Protein AF-A0A7S2R3P9-F1 (afdb_monomer)

Solvent-accessible surface area (backbone atoms only — not comparable to full-atom values): 7962 Å² total; per-residue (Å²): 140,74,97,67,87,83,80,79,86,84,91,63,102,59,85,80,77,46,70,67,55,48,54,53,51,57,48,49,56,54,49,52,51,51,49,56,54,46,72,72,33,79,43,49,82,70,72,47,79,65,71,49,78,44,89,44,28,39,59,54,42,52,35,40,25,54,55,31,49,76,70,69,51,56,84,89,59,24,53,86,71,60,54,64,43,77,53,92,92,35,42,36,36,20,89,41,35,86,37,53,68,63,60,56,50,52,49,27,61,78,71,67,54,86,79,82,80,87,78,67,55,90,87,52,77,72,123

Mean predicted aligned error: 10.5 Å

InterPro domains:
  IPR011063 tRNA(Ile)-lysidine/2-thiocytidine synthase, N-terminal [PF01171] (17-120)
  IPR012094 tRNA(Ile)-lysidine synthase [PTHR43033] (19-125)
  IPR014729 Rossmann-like alpha/beta/alpha sandwich fold [G3DSA:3.40.50.620] (7-126)

Radius of gyration: 19.37 Å; Cα contacts (8 Å, |Δi|>4): 104; chains: 1; bounding box: 50×45×49 Å

Nearest PDB structures (foldseek):
  1ni5-assembly1_A-2  TM=8.959E-01  e=1.359E-04  Escherichia coli
  3a2k-assembly2_B  TM=7.163E-01  e=3.186E-02  Geobacillus kaustophilus
  6scy-assembly1_B  TM=6.525E-01  e=1.500E-01  Methanococcus maripaludis S2
  6scy-assembly1_A  TM=6.718E-01  e=2.943E-01  Methanococcus maripaludis S2
  3gcg-assembly1_A  TM=2.490E-01  e=6.174E-01  Homo sapiens

Secondary structure (DSSP, 8-state):
----TT------------HHHHHHHHHHHHHHHHHHHHHTSTTGGGT----EE----HHHHHHHHHHHHHTT--GGGSS---SEEEETTEEEE-TTTTS-HHHHHHHHHHHT---PPP---TT-S--

Organism: NCBI:txid49252

Sequence (127 aa):
DNDNDKQLLIRGEGSKMTRDDYEMKTRQIRYDLYQQTLQQSPNESNGGGGGVMLGHHRGDIRENVLSNAHRGCGPLDLSGMTSVSMVNSVKIFRPLLTLEKSFIYDYAHIYGVPYFKDTTPQWSTRG

Foldseek 3Di:
DDPPPPPDDDPDPDDPQDPVNVVVVVVVVVVVVQVVVQVVDPCVVVVNRDAEEDQAACLQQVLQLVVCVVVVHDPVCRRVDDQWDQDPNGIYGHVRHHPDPVVVVVVCVVVVPDDDDDPDDPPDSHD

pLDDT: mean 79.02, std 17.89, range [36.03, 98.0]

Structure (mmCIF, N/CA/C/O backbone):
data_AF-A0A7S2R3P9-F1
#
_entry.id   AF-A0A7S2R3P9-F1
#
loop_
_atom_site.group_PDB
_atom_site.id
_atom_site.type_symbol
_atom_site.label_atom_id
_atom_site.label_alt_id
_atom_site.label_comp_id
_atom_site.label_asym_id
_atom_site.label_entity_id
_atom_site.label_seq_id
_atom_site.pdbx_PDB_ins_code
_atom_site.Cartn_x
_atom_site.Cartn_y
_atom_site.Cartn_z
_atom_site.occupancy
_atom_site.B_iso_or_equiv
_atom_site.auth_seq_id
_atom_site.auth_comp_id
_atom_site.auth_asym_id
_atom_site.auth_atom_id
_atom_site.pdbx_PDB_model_num
ATOM 1 N N . ASP A 1 1 ? 21.329 28.618 -26.017 1.00 37.22 1 ASP A N 1
ATOM 2 C CA . ASP A 1 1 ? 21.788 29.518 -24.941 1.00 37.22 1 ASP A CA 1
ATOM 3 C C . ASP A 1 1 ? 20.625 29.870 -24.033 1.00 37.22 1 ASP A C 1
ATOM 5 O O . ASP A 1 1 ? 19.643 30.392 -24.526 1.00 37.22 1 ASP A O 1
ATOM 9 N N . ASN A 1 2 ? 20.593 29.598 -22.738 1.00 36.03 2 ASN A N 1
ATOM 10 C CA . ASN A 1 2 ? 21.337 28.686 -21.880 1.00 36.03 2 ASN A CA 1
ATOM 11 C C . ASN A 1 2 ? 20.395 28.519 -20.673 1.00 36.03 2 ASN A C 1
ATOM 13 O O . ASN A 1 2 ? 20.259 29.438 -19.872 1.00 36.03 2 ASN A O 1
ATOM 17 N N . ASP A 1 3 ? 19.667 27.405 -20.612 1.00 41.28 3 ASP A N 1
ATOM 18 C CA . ASP A 1 3 ? 18.602 27.125 -19.631 1.00 41.28 3 ASP A CA 1
ATOM 19 C C . ASP A 1 3 ? 19.202 26.664 -18.283 1.00 41.28 3 ASP A C 1
ATOM 21 O O . ASP A 1 3 ? 18.855 25.627 -17.722 1.00 41.28 3 ASP A O 1
ATOM 25 N N . ASN A 1 4 ? 20.208 27.410 -17.811 1.00 40.38 4 ASN A N 1
ATOM 26 C CA . ASN A 1 4 ? 21.097 27.025 -16.711 1.00 40.38 4 ASN A CA 1
ATOM 27 C C . ASN A 1 4 ? 20.781 27.709 -15.371 1.00 40.38 4 ASN A C 1
ATOM 29 O O . ASN A 1 4 ? 21.496 27.497 -14.396 1.00 40.38 4 ASN A O 1
ATOM 33 N N . ASP A 1 5 ? 19.684 28.462 -15.273 1.00 44.06 5 ASP A N 1
ATOM 34 C CA . ASP A 1 5 ? 19.409 29.312 -14.102 1.00 44.06 5 ASP A CA 1
ATOM 35 C C . ASP A 1 5 ? 18.407 28.736 -13.084 1.00 44.06 5 ASP A C 1
ATOM 37 O O . ASP A 1 5 ? 17.858 29.451 -12.249 1.00 44.06 5 ASP A O 1
ATOM 41 N N . LYS A 1 6 ? 18.183 27.413 -13.087 1.00 43.97 6 LYS A N 1
ATOM 42 C CA . LYS A 1 6 ? 17.416 26.730 -12.019 1.00 43.97 6 LYS A CA 1
ATOM 43 C C . LYS A 1 6 ? 18.208 25.707 -11.207 1.00 43.97 6 LYS A C 1
ATOM 45 O O . LYS A 1 6 ? 17.630 24.984 -10.400 1.00 43.97 6 LYS A O 1
ATOM 50 N N . GLN A 1 7 ? 19.531 25.678 -11.354 1.00 40.56 7 GLN A N 1
ATOM 51 C CA . GLN A 1 7 ? 20.419 24.912 -10.476 1.00 40.56 7 GLN A CA 1
ATOM 52 C C . GLN A 1 7 ? 21.329 25.838 -9.674 1.00 40.56 7 GLN A C 1
ATOM 54 O O . GLN A 1 7 ? 22.546 25.803 -9.807 1.00 40.56 7 GLN A O 1
ATOM 59 N N . LEU A 1 8 ? 20.754 26.650 -8.792 1.00 41.34 8 LEU A N 1
ATOM 60 C CA . LEU A 1 8 ? 21.547 27.287 -7.751 1.00 41.34 8 LEU A CA 1
ATOM 61 C C . LEU A 1 8 ? 20.750 27.343 -6.450 1.00 41.34 8 LEU A C 1
ATOM 63 O O . LEU A 1 8 ? 19.578 27.699 -6.455 1.00 41.34 8 LEU A O 1
ATOM 67 N N . LEU A 1 9 ? 21.451 27.022 -5.358 1.00 39.91 9 LEU A N 1
ATOM 68 C CA . LEU A 1 9 ? 21.043 27.055 -3.946 1.00 39.91 9 LEU A CA 1
ATOM 69 C C . LEU A 1 9 ? 20.498 25.751 -3.349 1.00 39.91 9 LEU A C 1
ATOM 71 O O . LEU A 1 9 ? 19.393 25.731 -2.831 1.00 39.91 9 LEU A O 1
ATOM 75 N N . ILE A 1 10 ? 21.346 24.716 -3.277 1.00 44.41 10 ILE A N 1
ATOM 76 C CA . ILE A 1 10 ? 21.619 24.023 -2.000 1.00 44.41 10 ILE A CA 1
ATOM 77 C C . ILE A 1 10 ? 23.122 23.698 -1.963 1.00 44.41 10 ILE A C 1
ATOM 79 O O . ILE A 1 10 ? 23.566 22.659 -2.446 1.00 44.41 10 ILE A O 1
ATOM 83 N N . ARG A 1 11 ? 23.924 24.625 -1.425 1.00 43.91 11 ARG A N 1
ATOM 84 C CA . ARG A 1 11 ? 25.286 24.343 -0.951 1.00 43.91 11 ARG A CA 1
ATOM 85 C C . ARG A 1 11 ? 25.190 23.998 0.533 1.00 43.91 11 ARG A C 1
ATOM 87 O O . ARG A 1 11 ? 25.111 24.882 1.376 1.00 43.91 11 ARG A O 1
ATOM 94 N N . GLY A 1 12 ? 25.181 22.705 0.815 1.00 40.16 12 GLY A N 1
ATOM 95 C CA . GLY A 1 12 ? 25.446 22.112 2.117 1.00 40.16 12 GLY A CA 1
ATOM 96 C C . GLY A 1 12 ? 25.964 20.707 1.845 1.00 40.16 12 GLY A C 1
ATOM 97 O O . GLY A 1 12 ? 25.340 19.980 1.075 1.00 40.16 12 GLY A O 1
ATOM 98 N N . GLU A 1 13 ? 27.125 20.357 2.391 1.00 48.78 13 GLU A N 1
ATOM 99 C CA . GLU A 1 13 ? 27.768 19.044 2.252 1.00 48.78 13 GLU A CA 1
ATOM 100 C C . GLU A 1 13 ? 26.973 17.960 3.003 1.00 48.78 13 GLU A C 1
ATOM 102 O O . GLU A 1 13 ? 27.401 17.407 4.009 1.00 48.78 13 GLU A O 1
ATOM 107 N N . GLY A 1 14 ? 25.766 17.676 2.523 1.00 51.97 14 GLY A N 1
ATOM 108 C CA . GLY A 1 14 ? 24.995 16.494 2.862 1.00 51.97 14 GLY A CA 1
ATOM 109 C C . GLY A 1 14 ? 24.945 15.612 1.626 1.00 51.97 14 GLY A C 1
ATOM 110 O O . GLY A 1 14 ? 24.567 16.082 0.554 1.00 51.97 14 GLY A O 1
ATOM 111 N N . SER A 1 15 ? 25.341 14.345 1.759 1.00 56.38 15 SER A N 1
ATOM 112 C CA . SER A 1 15 ? 25.165 13.343 0.704 1.00 56.38 15 SER A CA 1
ATOM 113 C C . SER A 1 15 ? 23.750 13.456 0.121 1.00 56.38 15 SER A C 1
ATOM 115 O O . SER A 1 15 ? 22.761 13.336 0.850 1.00 56.38 15 SER A O 1
ATOM 117 N N . LYS A 1 16 ? 23.649 13.785 -1.173 1.00 75.75 16 LYS A N 1
ATOM 118 C CA . LYS A 1 16 ? 22.373 14.016 -1.858 1.00 75.75 16 LYS A CA 1
ATOM 119 C C . LYS A 1 16 ? 21.639 12.675 -1.896 1.00 75.75 16 LYS A C 1
ATOM 121 O O . LYS A 1 16 ? 22.002 11.800 -2.673 1.00 75.75 16 LYS A O 1
ATOM 126 N N . MET A 1 17 ? 20.660 12.494 -1.010 1.00 80.06 17 MET A N 1
ATOM 127 C CA . MET A 1 17 ? 19.918 11.237 -0.902 1.00 80.06 17 MET A CA 1
ATOM 128 C C . MET A 1 17 ? 19.241 10.919 -2.237 1.00 80.06 17 MET A C 1
ATOM 130 O O . MET A 1 17 ? 18.530 11.765 -2.786 1.00 80.06 17 MET A O 1
ATOM 134 N N . THR A 1 18 ? 19.477 9.720 -2.770 1.00 88.00 18 THR A N 1
ATOM 135 C CA . THR A 1 18 ? 18.870 9.305 -4.038 1.00 88.00 18 THR A CA 1
ATOM 136 C C . THR A 1 18 ? 17.386 8.984 -3.850 1.00 88.00 18 THR A C 1
ATOM 138 O O . THR A 1 18 ? 16.896 8.825 -2.728 1.00 88.00 18 THR A O 1
ATOM 141 N N . ARG A 1 19 ? 16.640 8.877 -4.956 1.00 81.62 19 ARG A N 1
ATOM 142 C CA . ARG A 1 19 ? 15.237 8.446 -4.910 1.00 81.62 19 ARG A CA 1
ATOM 143 C C . ARG A 1 19 ? 15.101 7.038 -4.327 1.00 81.62 19 ARG A C 1
ATOM 145 O O . ARG A 1 19 ? 14.232 6.827 -3.488 1.00 81.62 19 ARG A O 1
ATOM 152 N N . ASP A 1 20 ? 15.970 6.113 -4.731 1.00 81.69 20 ASP A N 1
ATOM 153 C CA . ASP A 1 20 ? 15.966 4.748 -4.202 1.00 81.69 20 ASP A CA 1
ATOM 154 C C . ASP A 1 20 ? 16.284 4.737 -2.695 1.00 81.69 20 ASP A C 1
ATOM 156 O O . ASP A 1 20 ? 15.605 4.046 -1.938 1.00 81.69 20 ASP A O 1
ATOM 160 N N . ASP A 1 21 ? 17.228 5.566 -2.225 1.00 87.38 21 ASP A N 1
ATOM 161 C CA . ASP A 1 21 ? 17.514 5.704 -0.787 1.00 87.38 21 ASP A CA 1
ATOM 162 C C . ASP A 1 21 ? 16.309 6.250 -0.010 1.00 87.38 21 ASP A C 1
ATOM 164 O O . ASP A 1 21 ? 16.019 5.799 1.101 1.00 87.38 21 ASP A O 1
ATOM 168 N N . TYR A 1 22 ? 15.596 7.227 -0.579 1.00 88.88 22 TYR A N 1
ATOM 169 C CA . TYR A 1 22 ? 14.381 7.776 0.019 1.00 88.88 22 TYR A CA 1
ATOM 170 C C . TYR A 1 22 ? 13.266 6.723 0.094 1.00 88.88 22 TYR A C 1
ATOM 172 O O . TYR A 1 22 ? 12.665 6.538 1.154 1.00 88.88 22 TYR A O 1
ATOM 180 N N . GLU A 1 23 ? 13.002 6.002 -0.999 1.00 84.94 23 GLU A N 1
ATOM 181 C CA . GLU A 1 23 ? 11.997 4.931 -1.050 1.00 84.94 23 GLU A CA 1
ATOM 182 C C . GLU A 1 23 ? 12.342 3.798 -0.069 1.00 84.94 23 GLU A C 1
ATOM 184 O O . GLU A 1 23 ? 11.471 3.331 0.668 1.00 84.94 23 GLU A O 1
ATOM 189 N N . MET A 1 24 ? 13.619 3.411 0.022 1.00 88.00 24 MET A N 1
ATOM 190 C CA . MET A 1 24 ? 14.103 2.413 0.978 1.00 88.00 24 MET A CA 1
ATOM 191 C C . MET A 1 24 ? 13.886 2.866 2.429 1.00 88.00 24 MET A C 1
ATOM 193 O O . MET A 1 24 ? 13.277 2.136 3.215 1.00 88.00 24 MET A O 1
ATOM 197 N N . LYS A 1 25 ? 14.336 4.074 2.795 1.00 93.00 25 LYS A N 1
ATOM 198 C CA . LYS A 1 25 ? 14.221 4.586 4.172 1.00 93.00 25 LYS A CA 1
ATOM 199 C C . LYS A 1 25 ? 12.771 4.792 4.594 1.00 93.00 25 LYS A C 1
ATOM 201 O O . LYS A 1 25 ? 12.388 4.391 5.688 1.00 93.00 25 LYS A O 1
ATOM 206 N N . THR A 1 26 ? 11.947 5.385 3.733 1.00 92.19 26 THR A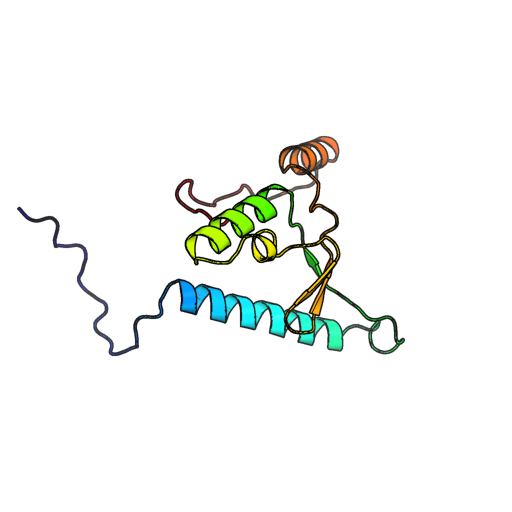 N 1
ATOM 207 C CA . THR A 1 26 ? 10.522 5.596 4.034 1.00 92.19 26 THR A CA 1
ATOM 208 C C . THR A 1 26 ? 9.759 4.281 4.129 1.00 92.19 26 THR A C 1
ATOM 210 O O . THR A 1 26 ? 8.873 4.150 4.976 1.00 92.19 26 THR A O 1
ATOM 213 N N . ARG A 1 27 ? 10.120 3.278 3.317 1.00 89.94 27 ARG A N 1
ATOM 214 C CA . ARG A 1 27 ? 9.608 1.917 3.474 1.00 89.94 27 ARG A CA 1
ATOM 215 C C . ARG A 1 27 ? 10.003 1.349 4.832 1.00 89.94 27 ARG A C 1
ATOM 217 O O . ARG A 1 27 ? 9.118 0.866 5.526 1.00 89.94 27 ARG A O 1
ATOM 224 N N . GLN A 1 28 ? 11.270 1.436 5.232 1.00 92.94 28 GLN A N 1
ATOM 225 C CA . GLN A 1 28 ? 11.712 0.920 6.529 1.00 92.94 28 GLN A CA 1
ATOM 226 C C . GLN A 1 28 ? 10.924 1.552 7.684 1.00 92.94 28 GLN A C 1
ATOM 228 O O . GLN A 1 28 ? 10.267 0.831 8.426 1.00 92.94 28 GLN A O 1
ATOM 233 N N . ILE A 1 29 ? 10.860 2.888 7.734 1.00 95.69 29 ILE A N 1
ATOM 234 C CA . ILE A 1 29 ? 10.103 3.638 8.753 1.00 95.69 29 ILE A CA 1
ATOM 235 C C . ILE A 1 29 ? 8.638 3.182 8.817 1.00 95.69 29 ILE A C 1
ATOM 237 O O . ILE A 1 29 ? 8.079 3.007 9.898 1.00 95.69 29 ILE A O 1
ATOM 241 N N . ARG A 1 30 ? 8.003 2.965 7.659 1.00 95.38 30 ARG A N 1
ATOM 242 C CA . ARG A 1 30 ? 6.608 2.511 7.583 1.00 95.38 30 ARG A CA 1
ATOM 243 C C . ARG A 1 30 ? 6.415 1.132 8.215 1.00 95.38 30 ARG A C 1
ATOM 245 O O . ARG A 1 30 ? 5.450 0.935 8.946 1.00 95.38 30 ARG A O 1
ATOM 252 N N . TYR A 1 31 ? 7.307 0.186 7.925 1.00 93.62 31 TYR A N 1
ATOM 253 C CA . TYR A 1 31 ? 7.208 -1.167 8.472 1.00 93.62 31 TYR A CA 1
ATOM 254 C C . TYR A 1 31 ? 7.600 -1.221 9.952 1.00 93.62 31 TYR A C 1
ATOM 256 O O . TYR A 1 31 ? 6.940 -1.930 10.707 1.00 93.62 31 TYR A O 1
ATOM 264 N N . ASP A 1 32 ? 8.567 -0.414 10.392 1.00 94.81 32 ASP A N 1
ATOM 265 C CA . ASP A 1 32 ? 8.906 -0.281 11.813 1.00 94.81 32 ASP A CA 1
ATOM 266 C C . ASP A 1 32 ? 7.698 0.225 12.617 1.00 94.81 32 ASP A C 1
ATOM 268 O O . ASP A 1 32 ? 7.366 -0.323 13.669 1.00 94.81 32 ASP A O 1
ATOM 272 N N . LEU A 1 33 ? 6.977 1.221 12.087 1.00 95.19 33 LEU A N 1
ATOM 273 C CA . LEU A 1 33 ? 5.746 1.731 12.694 1.00 95.19 33 LEU A CA 1
ATOM 274 C C . LEU A 1 33 ? 4.658 0.651 12.786 1.00 95.19 33 LEU A C 1
ATOM 276 O O . LEU A 1 33 ? 3.970 0.548 13.805 1.00 95.19 33 LEU A O 1
ATOM 280 N N . TYR A 1 34 ? 4.497 -0.167 11.743 1.00 94.00 34 TYR A N 1
ATOM 281 C CA . TYR A 1 34 ? 3.561 -1.292 11.765 1.00 94.00 34 TYR A CA 1
ATOM 282 C C . TYR A 1 34 ? 3.907 -2.296 12.862 1.00 94.00 34 TYR A C 1
ATOM 284 O O . TYR A 1 34 ? 3.018 -2.702 13.606 1.00 94.00 34 TYR A O 1
ATOM 292 N N . GLN A 1 35 ? 5.183 -2.665 12.998 1.00 91.50 35 GLN A N 1
ATOM 293 C CA . GLN A 1 35 ? 5.625 -3.581 14.050 1.00 91.50 35 GLN A CA 1
ATOM 294 C C . GLN A 1 35 ? 5.337 -3.021 15.442 1.00 91.50 35 GLN A C 1
ATOM 296 O O . GLN A 1 35 ? 4.746 -3.718 16.262 1.00 91.50 35 GLN A O 1
ATOM 301 N N . GLN A 1 36 ? 5.693 -1.759 15.689 1.00 91.62 36 GLN A N 1
ATOM 302 C CA . GLN A 1 36 ? 5.445 -1.102 16.976 1.00 91.62 36 GLN A CA 1
ATOM 303 C C . GLN A 1 36 ? 3.949 -1.057 17.311 1.00 91.62 36 GLN A C 1
ATOM 305 O O . GLN A 1 36 ? 3.553 -1.351 18.436 1.00 91.62 36 GLN A O 1
ATOM 310 N N . THR A 1 37 ? 3.106 -0.748 16.322 1.00 90.81 37 THR A N 1
ATOM 311 C CA . THR A 1 37 ? 1.648 -0.681 16.502 1.00 90.81 37 THR A CA 1
ATOM 312 C C . THR A 1 37 ? 1.053 -2.060 16.795 1.00 90.81 37 THR A C 1
ATOM 314 O O . THR A 1 37 ? 0.177 -2.187 17.648 1.00 90.81 37 THR A O 1
ATOM 317 N N . LEU A 1 38 ? 1.531 -3.106 16.112 1.00 89.19 38 LEU A N 1
ATOM 318 C CA . LEU A 1 38 ? 1.095 -4.480 16.364 1.00 89.19 38 LEU A CA 1
ATOM 319 C C . LEU A 1 38 ? 1.485 -4.938 17.771 1.00 89.19 38 LEU A C 1
ATOM 321 O O . LEU A 1 38 ? 0.632 -5.462 18.474 1.00 89.19 38 LEU A O 1
ATOM 325 N N . GLN A 1 39 ? 2.712 -4.656 18.218 1.00 86.31 39 GLN A N 1
ATOM 326 C CA . GLN A 1 39 ? 3.187 -4.996 19.569 1.00 86.31 39 GLN A CA 1
ATOM 327 C C . GLN A 1 39 ? 2.364 -4.342 20.686 1.00 86.31 39 GLN A C 1
ATOM 329 O O . GLN A 1 39 ? 2.259 -4.887 21.781 1.00 86.31 39 GLN A O 1
ATOM 334 N N . GLN A 1 40 ? 1.774 -3.177 20.418 1.00 85.62 40 GLN A N 1
ATOM 335 C CA . GLN A 1 40 ? 0.894 -2.472 21.352 1.00 85.62 40 GLN A CA 1
ATOM 336 C C . GLN A 1 40 ? -0.567 -2.947 21.270 1.00 85.62 40 GLN A C 1
ATOM 338 O O . GLN A 1 40 ? -1.412 -2.483 22.037 1.00 85.62 40 GLN A O 1
ATOM 343 N N . SER A 1 41 ? -0.894 -3.852 20.343 1.00 78.88 41 SER A N 1
ATOM 344 C CA . SER A 1 41 ? -2.255 -4.336 20.142 1.00 78.88 41 SER A CA 1
ATOM 345 C C . SER A 1 41 ? -2.655 -5.362 21.213 1.00 78.88 41 SER A C 1
ATOM 347 O O . SER A 1 41 ? -1.907 -6.308 21.462 1.00 78.88 41 SER A O 1
ATOM 349 N N . PRO A 1 42 ? -3.883 -5.285 21.763 1.00 70.94 42 PRO A N 1
ATOM 350 C CA . PRO A 1 42 ? -4.423 -6.293 22.686 1.00 70.94 42 PRO A CA 1
ATOM 351 C C . PRO A 1 42 ? -4.514 -7.713 22.100 1.00 70.94 42 PRO A C 1
ATOM 353 O O . PRO A 1 42 ? -4.744 -8.675 22.829 1.00 70.94 42 PRO A O 1
ATOM 356 N N . ASN A 1 43 ? -4.406 -7.852 20.777 1.00 65.44 43 ASN A N 1
ATOM 357 C CA . ASN A 1 43 ? -4.491 -9.140 20.093 1.00 65.44 43 ASN A CA 1
ATOM 358 C C . ASN A 1 43 ? -3.178 -9.938 20.168 1.00 65.44 43 ASN A C 1
ATOM 360 O O . ASN A 1 43 ? -3.231 -11.167 20.216 1.00 65.44 43 ASN A O 1
ATOM 364 N N . GLU A 1 44 ? -2.021 -9.265 20.259 1.00 62.50 44 GLU A N 1
ATOM 365 C CA . GLU A 1 44 ? -0.720 -9.929 20.442 1.00 62.50 44 GLU A CA 1
ATOM 366 C C . GLU A 1 44 ? -0.655 -10.658 21.792 1.00 62.50 44 GLU A C 1
ATOM 368 O O . GLU A 1 44 ? -0.214 -11.805 21.865 1.00 62.50 44 GLU A O 1
ATOM 373 N N . SER A 1 45 ? -1.186 -10.053 22.860 1.00 57.97 45 SER A N 1
ATOM 374 C CA . SER A 1 45 ? -1.210 -10.651 24.203 1.00 57.97 45 SER A CA 1
ATOM 375 C C . SER A 1 45 ? -2.118 -11.882 24.327 1.00 57.97 45 SER A C 1
ATOM 377 O O . SER A 1 45 ? -1.943 -12.666 25.256 1.00 57.97 45 SER A O 1
ATOM 379 N N . ASN A 1 46 ? -3.036 -12.099 23.380 1.00 59.53 46 ASN A N 1
ATOM 380 C CA . ASN A 1 46 ? -3.923 -13.267 23.336 1.00 59.53 46 ASN A CA 1
ATOM 381 C C . ASN A 1 46 ? -3.453 -14.359 22.352 1.00 59.53 46 ASN A C 1
ATOM 383 O O . ASN A 1 46 ? -4.214 -15.277 22.046 1.00 59.53 46 ASN A O 1
ATOM 387 N N . GLY A 1 47 ? -2.231 -14.265 21.808 1.00 57.31 47 GLY A N 1
ATOM 388 C CA . GLY A 1 47 ? -1.705 -15.223 20.823 1.00 57.31 47 GLY A CA 1
ATOM 389 C C . GLY A 1 47 ? -2.385 -15.153 19.446 1.00 57.31 47 GLY A C 1
ATOM 390 O O . GLY A 1 47 ? -2.101 -15.966 18.563 1.00 57.31 47 GLY A O 1
ATOM 391 N N . GLY A 1 48 ? -3.273 -14.178 19.238 1.00 55.75 48 GLY A N 1
ATOM 392 C CA . GLY A 1 48 ? -3.920 -13.906 17.962 1.00 55.75 48 GLY A CA 1
ATOM 393 C C . GLY A 1 48 ? -2.994 -13.073 17.088 1.00 55.75 48 GLY A C 1
ATOM 394 O O . GLY A 1 48 ? -3.127 -11.856 17.052 1.00 55.75 48 GLY A O 1
ATOM 395 N N . GLY A 1 49 ? -2.041 -13.722 16.411 1.00 68.88 49 GLY A N 1
ATOM 396 C CA . GLY A 1 49 ? -1.022 -13.042 15.605 1.00 68.88 49 GLY A CA 1
ATOM 397 C C . GLY A 1 49 ? -1.623 -12.013 14.640 1.00 68.88 49 GLY A C 1
ATOM 398 O O . GLY A 1 49 ? -2.299 -12.383 13.671 1.00 68.88 49 GLY A O 1
ATOM 399 N N . GLY A 1 50 ? -1.369 -10.733 14.920 1.00 82.81 50 GLY A N 1
ATOM 400 C CA . GLY A 1 50 ? -1.925 -9.604 14.183 1.00 82.81 50 GLY A CA 1
ATOM 401 C C . GLY A 1 50 ? -1.275 -9.409 12.812 1.00 82.81 50 GLY A C 1
ATOM 402 O O . GLY A 1 50 ? -0.318 -10.084 12.426 1.00 82.81 50 GLY A O 1
ATOM 403 N N . GLY A 1 51 ? -1.805 -8.469 12.035 1.00 90.44 51 GLY A N 1
ATOM 404 C CA . GLY A 1 51 ? -1.197 -8.061 10.774 1.00 90.44 51 GLY A CA 1
ATOM 405 C C . GLY A 1 51 ? -1.807 -6.781 10.228 1.00 90.44 51 GLY A C 1
ATOM 406 O 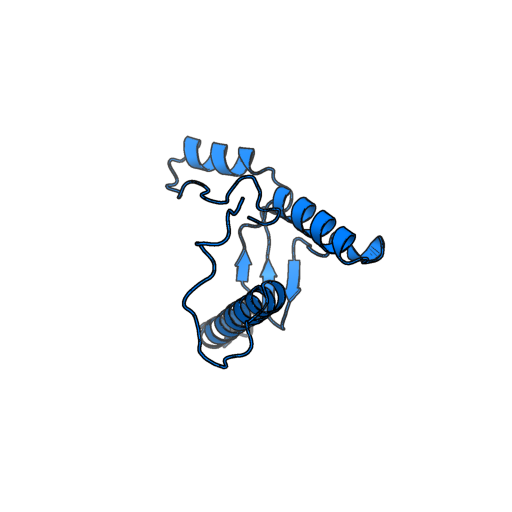O . GLY A 1 51 ? -2.781 -6.260 10.766 1.00 90.44 51 GLY A O 1
ATOM 407 N N . VAL A 1 52 ? -1.219 -6.273 9.150 1.00 93.81 52 VAL A N 1
ATOM 408 C CA . VAL A 1 52 ? -1.618 -5.009 8.526 1.00 93.81 52 VAL A CA 1
ATOM 409 C C . VAL A 1 52 ? -2.340 -5.284 7.217 1.00 93.81 52 VAL A C 1
ATOM 411 O O . VAL A 1 52 ? -1.833 -5.994 6.349 1.00 93.81 52 VAL A O 1
ATOM 414 N N . MET A 1 53 ? -3.528 -4.702 7.064 1.00 94.88 53 MET A N 1
ATOM 415 C CA . MET A 1 53 ? -4.278 -4.720 5.811 1.00 94.88 53 MET A CA 1
ATOM 416 C C . MET A 1 53 ? -3.907 -3.505 4.965 1.00 94.88 53 MET A C 1
ATOM 418 O O . MET A 1 53 ? -3.950 -2.376 5.444 1.00 94.88 53 MET A O 1
ATOM 422 N N . LEU A 1 54 ? -3.556 -3.740 3.702 1.00 94.62 54 LEU A N 1
ATOM 423 C CA . LEU A 1 54 ? -3.236 -2.699 2.730 1.00 94.62 54 LEU A CA 1
ATOM 424 C C . LEU A 1 54 ? -4.214 -2.756 1.556 1.00 94.62 54 LEU A C 1
ATOM 426 O O . LEU A 1 54 ? -4.571 -3.836 1.082 1.00 94.62 54 LEU A O 1
ATOM 430 N N . GLY A 1 55 ? -4.598 -1.582 1.059 1.00 93.12 55 GLY A N 1
ATOM 431 C CA . GLY A 1 55 ? -5.532 -1.409 -0.056 1.00 93.12 55 GLY A CA 1
ATOM 432 C C . GLY A 1 55 ? -4.924 -1.620 -1.444 1.00 93.12 55 GLY A C 1
ATOM 433 O O . GLY A 1 55 ? -5.380 -0.982 -2.385 1.00 93.12 55 GLY A O 1
ATOM 434 N N . HIS A 1 56 ? -3.900 -2.468 -1.579 1.00 93.81 56 HIS A N 1
ATOM 435 C CA . HIS A 1 56 ? -3.319 -2.768 -2.890 1.00 93.81 56 HIS A CA 1
ATOM 436 C C . HIS A 1 56 ? -4.343 -3.481 -3.776 1.00 93.81 56 HIS A C 1
ATOM 438 O O . HIS A 1 56 ? -5.014 -4.417 -3.331 1.00 93.81 56 HIS A O 1
ATOM 444 N N . HIS A 1 57 ? -4.407 -3.063 -5.031 1.00 94.38 57 HIS A N 1
ATOM 445 C CA . HIS A 1 57 ? -5.270 -3.567 -6.083 1.00 94.38 57 HIS A CA 1
ATOM 446 C C . HIS A 1 57 ? -4.445 -4.129 -7.257 1.00 94.38 57 HIS A C 1
ATOM 448 O O . HIS A 1 57 ? -3.215 -4.180 -7.235 1.00 94.38 57 HIS A O 1
ATOM 454 N N . ARG A 1 58 ? -5.115 -4.580 -8.322 1.00 92.00 58 ARG A N 1
ATOM 455 C CA . ARG A 1 58 ? -4.466 -5.244 -9.469 1.00 92.00 58 ARG A CA 1
ATOM 456 C C . ARG A 1 58 ? -3.476 -4.350 -10.225 1.00 92.00 58 ARG A C 1
ATOM 458 O O . ARG A 1 58 ? -2.584 -4.859 -10.901 1.00 92.00 58 ARG A O 1
ATOM 465 N N . GLY A 1 59 ? -3.629 -3.031 -10.117 1.00 90.38 59 GLY A N 1
ATOM 466 C CA . GLY A 1 59 ? -2.724 -2.044 -10.709 1.00 90.38 59 GLY A CA 1
ATOM 467 C C . GLY A 1 59 ? -1.355 -2.058 -10.034 1.00 90.38 59 GLY A C 1
ATOM 468 O O . GLY A 1 59 ? -0.349 -2.121 -10.734 1.00 90.38 59 GLY A O 1
ATOM 469 N N . ASP A 1 60 ? -1.319 -2.159 -8.703 1.00 90.19 60 ASP A N 1
ATOM 470 C CA . ASP A 1 60 ? -0.077 -2.218 -7.925 1.00 90.19 60 ASP A CA 1
ATOM 471 C C . ASP A 1 60 ? 0.805 -3.414 -8.307 1.00 90.19 60 ASP A C 1
ATOM 473 O O . ASP A 1 60 ? 2.03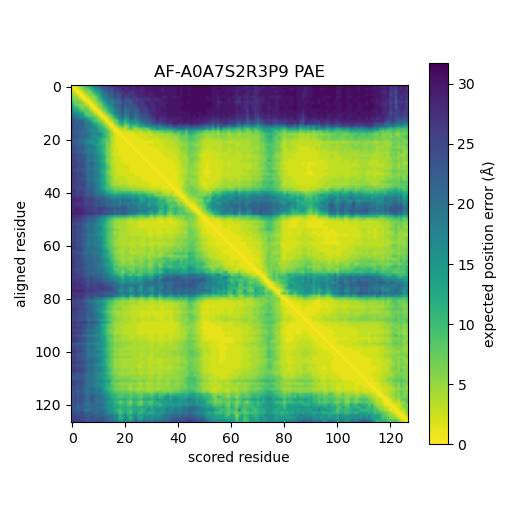0 -3.304 -8.341 1.00 90.19 60 ASP A O 1
ATOM 477 N N . ILE A 1 61 ? 0.206 -4.567 -8.641 1.00 88.94 61 ILE A N 1
ATOM 478 C CA . ILE A 1 61 ? 0.972 -5.729 -9.124 1.00 88.94 61 ILE A CA 1
ATOM 479 C C . ILE A 1 61 ? 1.692 -5.378 -10.427 1.00 88.94 61 ILE A C 1
ATOM 481 O O . ILE A 1 61 ? 2.862 -5.715 -10.591 1.00 88.94 61 ILE A O 1
ATOM 485 N N . ARG A 1 62 ? 1.007 -4.701 -11.357 1.00 87.94 62 ARG A N 1
ATOM 486 C CA . ARG A 1 62 ? 1.585 -4.317 -12.654 1.00 87.94 62 ARG A CA 1
ATOM 487 C C . ARG A 1 62 ? 2.736 -3.336 -12.465 1.00 87.94 62 ARG A C 1
ATOM 489 O O . ARG A 1 62 ? 3.783 -3.515 -13.080 1.00 87.94 62 ARG A O 1
ATOM 496 N N . GLU A 1 63 ? 2.562 -2.349 -11.591 1.00 84.88 63 GLU A N 1
ATOM 497 C CA . GLU A 1 63 ? 3.616 -1.393 -11.241 1.00 84.88 63 GLU A CA 1
ATOM 498 C C . GLU A 1 63 ? 4.816 -2.094 -10.601 1.00 84.88 63 GLU A C 1
ATOM 500 O O . GLU A 1 63 ? 5.964 -1.826 -10.964 1.00 84.88 63 GLU A O 1
ATOM 505 N N . ASN A 1 64 ? 4.570 -3.055 -9.705 1.00 83.94 64 ASN A N 1
ATOM 506 C CA . ASN A 1 64 ? 5.630 -3.836 -9.080 1.00 83.94 64 ASN A CA 1
ATOM 507 C C . ASN A 1 64 ? 6.398 -4.687 -10.104 1.00 83.94 64 ASN A C 1
ATOM 509 O O . ASN A 1 64 ? 7.626 -4.643 -10.125 1.00 83.94 64 ASN A O 1
ATOM 513 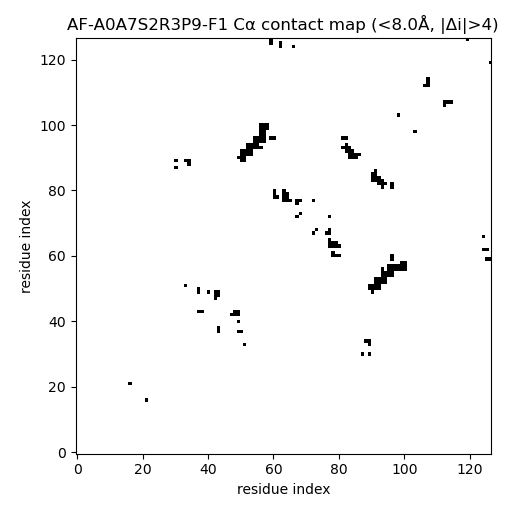N N . VAL A 1 65 ? 5.689 -5.376 -11.006 1.00 84.31 65 VAL A N 1
ATOM 514 C CA . VAL A 1 65 ? 6.278 -6.149 -12.115 1.00 84.31 65 VAL A CA 1
ATOM 515 C C . VAL A 1 65 ? 7.140 -5.265 -13.004 1.00 84.31 65 VAL A C 1
ATOM 517 O O . VAL A 1 65 ? 8.297 -5.594 -13.258 1.00 84.31 65 VAL A O 1
ATOM 520 N N . LEU A 1 66 ? 6.607 -4.124 -13.446 1.00 82.06 66 LEU A N 1
ATOM 521 C CA . LEU A 1 66 ? 7.333 -3.192 -14.303 1.00 82.06 66 LEU A CA 1
ATOM 522 C C . LEU A 1 66 ? 8.582 -2.660 -13.597 1.00 82.06 66 LEU A C 1
ATOM 524 O O . LEU A 1 66 ? 9.655 -2.556 -14.187 1.00 82.06 66 LEU A O 1
ATOM 528 N N . SER A 1 67 ? 8.463 -2.333 -12.316 1.00 77.69 67 SER A N 1
ATOM 529 C CA . SER A 1 67 ? 9.570 -1.796 -11.539 1.00 77.69 67 SER A CA 1
ATOM 530 C C . SER A 1 67 ? 10.652 -2.839 -11.237 1.00 77.69 67 SER A C 1
ATOM 532 O O . SER A 1 67 ? 11.831 -2.491 -11.221 1.00 77.69 67 SER A O 1
ATOM 534 N N . ASN A 1 68 ? 10.281 -4.106 -11.043 1.00 77.94 68 ASN A N 1
ATOM 535 C CA . ASN A 1 68 ? 11.225 -5.214 -10.876 1.00 77.94 68 ASN A CA 1
ATOM 536 C C . ASN A 1 68 ? 11.914 -5.567 -12.202 1.00 77.94 68 ASN A C 1
ATOM 538 O O . ASN A 1 68 ? 13.123 -5.794 -12.220 1.00 77.94 68 ASN A O 1
ATOM 542 N N . ALA A 1 69 ? 11.183 -5.527 -13.320 1.00 78.25 69 ALA A N 1
ATOM 543 C CA . ALA A 1 69 ? 11.750 -5.724 -14.653 1.00 78.25 69 ALA A CA 1
ATOM 544 C C . ALA A 1 69 ? 12.829 -4.676 -14.972 1.00 78.25 69 ALA A C 1
ATOM 546 O O . ALA A 1 69 ? 13.926 -5.031 -15.397 1.00 78.25 69 ALA A O 1
ATOM 547 N N . HIS A 1 70 ? 12.567 -3.393 -14.690 1.00 75.69 70 HIS A N 1
ATOM 548 C CA . HIS A 1 70 ? 13.557 -2.324 -14.880 1.00 75.69 70 HIS A CA 1
ATOM 549 C C . HIS A 1 70 ? 14.809 -2.477 -13.999 1.00 75.69 70 HIS A C 1
ATOM 551 O O . HIS A 1 70 ? 15.863 -1.959 -14.356 1.00 75.69 70 HIS A O 1
ATOM 557 N N . ARG A 1 71 ? 14.716 -3.193 -12.870 1.00 73.44 71 ARG A N 1
ATOM 558 C CA . ARG A 1 71 ? 15.858 -3.506 -11.991 1.00 73.44 71 ARG A CA 1
ATOM 559 C C . ARG A 1 71 ? 16.597 -4.793 -12.382 1.00 73.44 71 ARG A C 1
ATOM 561 O O . ARG A 1 71 ? 17.532 -5.182 -11.690 1.00 73.44 71 ARG A O 1
ATOM 568 N N . GLY A 1 72 ? 16.208 -5.444 -13.481 1.00 67.62 72 GLY A N 1
ATOM 569 C CA . GLY A 1 72 ? 16.856 -6.660 -13.976 1.00 67.62 72 GLY A CA 1
ATOM 570 C C . GLY A 1 72 ? 16.511 -7.928 -13.188 1.00 67.62 72 GLY A C 1
ATOM 571 O O . GLY A 1 72 ? 17.249 -8.908 -13.269 1.00 67.62 72 GLY A O 1
ATOM 572 N N . CYS A 1 73 ? 15.416 -7.933 -12.419 1.00 64.62 73 CYS A N 1
ATOM 573 C CA . CYS A 1 73 ? 14.972 -9.127 -11.698 1.00 64.62 73 CYS A CA 1
ATOM 574 C C . CYS A 1 73 ? 14.487 -10.214 -12.674 1.00 64.62 73 CYS A C 1
ATOM 576 O O . CYS A 1 73 ? 13.791 -9.928 -13.650 1.00 64.62 73 CYS A O 1
ATOM 578 N N . GLY A 1 74 ? 14.838 -11.475 -12.397 1.00 59.47 74 GLY A N 1
ATOM 579 C CA . GLY A 1 74 ? 14.414 -12.622 -13.200 1.00 59.47 74 GLY A CA 1
ATOM 580 C C . GLY A 1 74 ? 12.891 -12.845 -13.174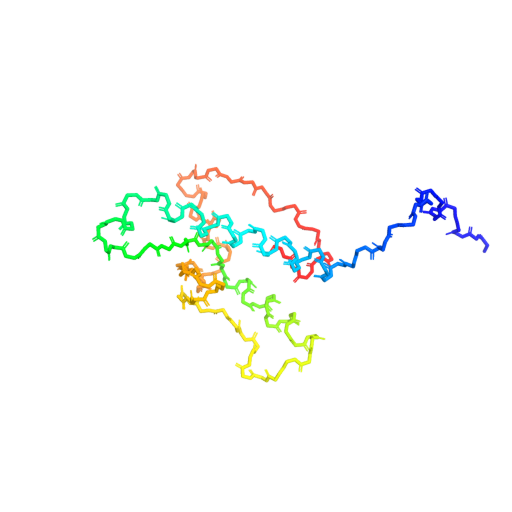 1.00 59.47 74 GLY A C 1
ATOM 581 O O . GLY A 1 74 ? 12.205 -12.385 -12.260 1.00 59.47 74 GLY A O 1
ATOM 582 N N . PRO A 1 75 ? 12.333 -13.585 -14.151 1.00 57.25 75 PRO A N 1
ATOM 583 C CA . PRO A 1 75 ? 10.887 -13.695 -14.359 1.00 57.25 75 PRO A CA 1
ATOM 584 C C . PRO A 1 75 ? 10.087 -14.293 -13.189 1.00 57.25 75 PRO A C 1
ATOM 586 O O . PRO A 1 75 ? 8.896 -14.018 -13.064 1.00 57.25 75 PRO A O 1
ATOM 589 N N . LEU A 1 76 ? 10.731 -15.074 -12.318 1.00 54.12 76 LEU A N 1
ATOM 590 C CA . LEU A 1 76 ? 10.107 -15.688 -11.140 1.00 54.12 76 LEU A CA 1
ATOM 591 C C . LEU A 1 76 ? 9.881 -14.693 -9.980 1.00 54.12 76 LEU A C 1
ATOM 593 O O . LEU A 1 76 ? 8.991 -14.921 -9.166 1.00 54.12 76 LEU A O 1
ATOM 597 N N . ASP A 1 77 ? 10.599 -13.562 -9.956 1.00 54.69 77 ASP A N 1
ATOM 598 C CA . ASP A 1 77 ? 10.525 -12.533 -8.901 1.00 54.69 77 ASP A CA 1
ATOM 599 C C . ASP A 1 77 ? 9.738 -11.278 -9.324 1.00 54.69 77 ASP A C 1
ATOM 601 O O . ASP A 1 77 ? 9.660 -10.281 -8.600 1.00 54.69 77 ASP A O 1
ATOM 605 N N . LEU A 1 78 ? 9.132 -11.299 -10.514 1.00 58.16 78 LEU A N 1
ATOM 606 C CA . LEU A 1 78 ? 8.474 -10.124 -11.084 1.00 58.16 78 LEU A CA 1
ATOM 60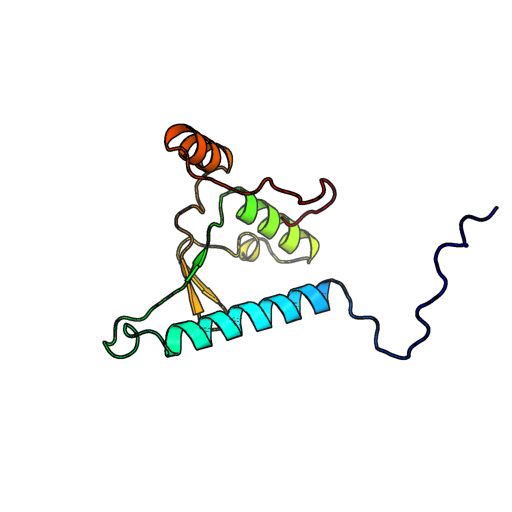7 C C . LEU A 1 78 ? 7.234 -9.701 -10.293 1.00 58.16 78 LEU A C 1
ATOM 609 O O . LEU A 1 78 ? 7.070 -8.515 -10.024 1.00 58.16 78 LEU A O 1
ATOM 613 N N . SER A 1 79 ? 6.354 -10.633 -9.907 1.00 61.03 79 SER A N 1
ATOM 614 C CA . SER A 1 79 ? 5.091 -10.231 -9.272 1.00 61.03 79 SER A CA 1
ATOM 615 C C . SER A 1 79 ? 5.284 -9.790 -7.821 1.00 61.03 79 SER A C 1
ATOM 617 O O . SER A 1 79 ? 4.687 -8.787 -7.434 1.00 61.03 79 SER A O 1
ATOM 619 N N . GLY A 1 80 ? 6.141 -10.474 -7.044 1.00 70.12 80 GLY A N 1
ATOM 620 C CA . GLY A 1 80 ? 6.577 -10.145 -5.671 1.00 70.12 80 GLY A CA 1
ATOM 621 C C . GLY A 1 80 ? 5.480 -9.898 -4.615 1.00 70.12 80 GLY A C 1
ATOM 622 O O . GLY A 1 80 ? 5.779 -9.766 -3.429 1.00 70.12 80 GLY A O 1
ATOM 623 N N . MET A 1 81 ? 4.210 -9.816 -5.017 1.00 84.06 81 MET A N 1
ATOM 624 C CA . MET A 1 81 ? 3.091 -9.329 -4.227 1.00 84.06 81 MET A CA 1
ATOM 625 C C . MET A 1 81 ? 1.948 -10.339 -4.283 1.00 84.06 81 MET A C 1
ATOM 627 O O . MET A 1 81 ? 1.319 -10.550 -5.316 1.00 84.06 81 MET A O 1
ATOM 631 N N . THR A 1 82 ? 1.670 -10.951 -3.137 1.00 90.44 82 THR A N 1
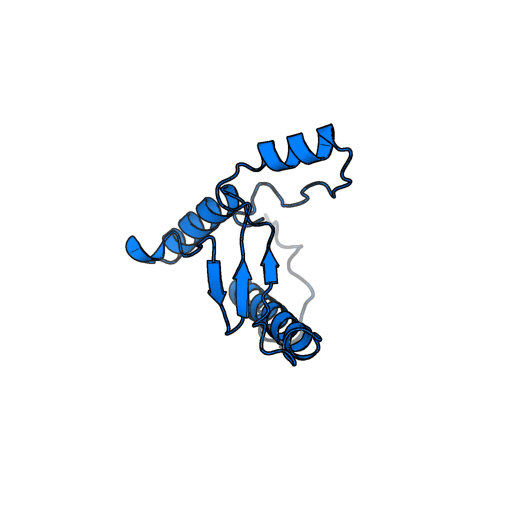ATOM 632 C CA . THR A 1 82 ? 0.599 -11.933 -2.939 1.00 90.44 82 THR A CA 1
ATOM 633 C C . THR A 1 82 ? -0.474 -11.386 -1.996 1.00 90.44 82 THR A C 1
ATOM 635 O O . THR A 1 82 ? -0.263 -10.390 -1.290 1.00 90.44 82 THR A O 1
ATOM 638 N N . SER A 1 83 ? -1.640 -12.039 -1.964 1.00 92.50 83 SER A N 1
ATOM 639 C CA . SER A 1 83 ? -2.764 -11.662 -1.091 1.00 92.50 83 SER A CA 1
ATOM 640 C C . SER A 1 83 ? -2.387 -11.676 0.392 1.00 92.50 83 SER A C 1
ATOM 642 O O . SER A 1 83 ? -2.855 -10.833 1.154 1.00 92.50 83 SER A O 1
ATOM 644 N N . VAL A 1 84 ? -1.496 -12.587 0.791 1.00 92.81 84 VAL A N 1
ATOM 645 C CA . VAL A 1 84 ? -0.880 -12.637 2.119 1.00 92.81 84 VAL A CA 1
ATOM 646 C C . VAL A 1 84 ? 0.623 -12.798 1.953 1.00 92.81 84 VAL A C 1
ATOM 648 O O . VAL A 1 84 ? 1.069 -13.679 1.216 1.00 92.81 84 VAL A O 1
ATOM 651 N N . SER A 1 85 ? 1.412 -11.961 2.624 1.00 92.00 85 SER A N 1
ATOM 652 C CA . SER A 1 85 ? 2.869 -12.114 2.660 1.00 92.00 85 SER A CA 1
ATOM 653 C C . SER A 1 85 ? 3.473 -11.632 3.974 1.00 92.00 85 SER A C 1
ATOM 655 O O . SER A 1 85 ? 2.890 -10.803 4.669 1.00 92.00 85 SER A O 1
ATOM 657 N N . MET A 1 86 ? 4.659 -12.142 4.301 1.00 90.56 86 MET A N 1
ATOM 658 C CA . MET A 1 86 ? 5.501 -11.601 5.368 1.00 90.56 86 MET A CA 1
ATOM 659 C C . MET A 1 86 ? 6.493 -10.609 4.764 1.00 90.56 86 MET A C 1
ATOM 661 O O . MET A 1 86 ? 7.216 -10.950 3.831 1.00 90.56 86 MET A O 1
ATOM 665 N N . VAL A 1 87 ? 6.525 -9.383 5.282 1.00 89.25 87 VAL A N 1
ATOM 666 C CA . VAL A 1 87 ? 7.435 -8.325 4.827 1.00 89.25 87 VAL A CA 1
ATOM 667 C C . VAL A 1 87 ? 8.003 -7.620 6.049 1.00 89.25 87 VAL A C 1
ATOM 669 O O . VAL A 1 87 ? 7.232 -7.125 6.863 1.00 89.25 87 VAL A O 1
ATOM 672 N N . ASN A 1 88 ? 9.331 -7.581 6.190 1.00 88.12 88 ASN A N 1
ATOM 673 C CA . ASN A 1 88 ? 10.016 -7.012 7.361 1.00 88.12 88 ASN A CA 1
ATOM 674 C C . ASN A 1 88 ? 9.413 -7.515 8.689 1.00 88.12 88 ASN A C 1
ATOM 676 O O . ASN A 1 88 ? 9.113 -6.736 9.586 1.00 88.12 88 ASN A O 1
ATOM 680 N N . SER A 1 89 ? 9.156 -8.825 8.777 1.00 87.94 89 SER A N 1
ATOM 681 C CA . SER A 1 89 ? 8.511 -9.472 9.932 1.00 87.94 89 SER A CA 1
ATOM 682 C C . SER A 1 89 ? 7.097 -8.967 10.271 1.00 87.94 89 SER A C 1
ATOM 684 O O . SER A 1 89 ? 6.577 -9.272 11.339 1.00 87.94 89 SER A O 1
ATOM 686 N N . VAL A 1 90 ? 6.437 -8.259 9.350 1.00 90.62 90 VAL A N 1
ATOM 687 C CA . VAL A 1 90 ? 5.022 -7.876 9.434 1.00 90.62 90 VAL A CA 1
ATOM 688 C C . VAL A 1 90 ? 4.203 -8.768 8.509 1.00 90.62 90 VAL A C 1
ATOM 690 O O . VAL A 1 90 ? 4.512 -8.900 7.321 1.00 90.62 90 VAL A O 1
ATOM 693 N N . LYS A 1 91 ? 3.124 -9.354 9.034 1.00 92.81 91 LYS A N 1
ATOM 694 C CA . LYS A 1 91 ? 2.131 -10.059 8.219 1.00 92.81 91 LYS A CA 1
ATOM 695 C C . LYS A 1 91 ? 1.255 -9.039 7.498 1.00 92.81 91 LYS A C 1
ATOM 697 O O . LYS A 1 91 ? 0.554 -8.261 8.142 1.00 92.81 91 LYS A O 1
ATOM 702 N N . ILE A 1 92 ? 1.298 -9.042 6.170 1.00 93.81 92 ILE A N 1
ATOM 703 C CA . ILE A 1 92 ? 0.545 -8.125 5.316 1.00 93.81 92 ILE A CA 1
ATOM 704 C C . ILE A 1 92 ? -0.580 -8.865 4.604 1.00 93.81 92 ILE A C 1
ATOM 706 O O . ILE A 1 92 ? -0.347 -9.889 3.961 1.00 93.81 92 ILE A O 1
ATOM 710 N N . PHE A 1 93 ? -1.775 -8.285 4.656 1.00 94.88 93 PHE A N 1
ATOM 711 C CA . PHE A 1 93 ? -2.971 -8.738 3.957 1.00 94.88 93 PHE A CA 1
ATOM 712 C C . PHE A 1 93 ? -3.363 -7.732 2.871 1.00 94.88 93 PHE A C 1
ATOM 714 O O . PHE A 1 93 ? -3.374 -6.524 3.102 1.00 94.88 93 PHE A O 1
ATOM 721 N N . ARG A 1 94 ? -3.702 -8.223 1.679 1.00 95.12 94 ARG A N 1
ATOM 722 C CA . ARG A 1 94 ? -4.103 -7.422 0.512 1.00 95.12 94 ARG A CA 1
ATOM 723 C C . ARG A 1 94 ? -5.400 -7.992 -0.072 1.00 95.12 94 ARG A C 1
ATOM 725 O O . ARG A 1 94 ? -5.360 -8.670 -1.098 1.00 95.12 94 ARG A O 1
ATOM 732 N N . PRO A 1 95 ? -6.552 -7.784 0.587 1.00 95.12 95 PRO A N 1
ATOM 733 C CA . PRO A 1 95 ? -7.815 -8.390 0.160 1.00 95.12 95 PRO A CA 1
ATOM 734 C C . PRO A 1 95 ? -8.293 -7.890 -1.212 1.00 95.12 95 PRO A C 1
ATOM 736 O O . PRO A 1 95 ? -8.995 -8.613 -1.910 1.00 95.12 95 PRO A O 1
ATOM 739 N N . LEU A 1 96 ? -7.886 -6.684 -1.621 1.00 95.88 96 LEU A N 1
ATOM 740 C CA . LEU A 1 96 ? -8.312 -6.059 -2.879 1.00 95.88 96 LEU A CA 1
ATOM 741 C C . LEU A 1 96 ? -7.389 -6.380 -4.064 1.00 95.88 96 LEU A C 1
ATOM 743 O O . LEU A 1 96 ? -7.633 -5.909 -5.171 1.00 95.88 96 LEU A O 1
ATOM 747 N N . LEU A 1 97 ? -6.348 -7.195 -3.861 1.00 93.62 97 LEU A N 1
ATOM 748 C CA . LEU A 1 97 ? -5.238 -7.352 -4.806 1.00 93.62 97 LEU A CA 1
ATOM 749 C C . LEU A 1 97 ? -5.667 -7.847 -6.196 1.00 93.62 97 LEU A C 1
ATOM 751 O O . LEU A 1 97 ? -5.033 -7.533 -7.198 1.00 93.62 97 LEU A O 1
ATOM 755 N N . THR A 1 98 ? -6.745 -8.624 -6.271 1.00 93.25 98 THR A N 1
ATOM 756 C CA . THR A 1 98 ? -7.273 -9.170 -7.529 1.00 93.25 98 THR A CA 1
ATOM 757 C C . THR A 1 98 ? -8.213 -8.211 -8.262 1.00 93.25 98 THR A C 1
ATOM 759 O O . THR A 1 98 ? -8.532 -8.454 -9.428 1.00 93.25 98 THR A O 1
ATOM 762 N N . LEU A 1 99 ? -8.649 -7.127 -7.613 1.00 95.44 99 LEU A N 1
ATOM 763 C CA . LEU A 1 99 ? -9.638 -6.191 -8.139 1.00 95.44 99 LEU A CA 1
ATOM 764 C C . LEU A 1 99 ? -8.986 -5.091 -8.976 1.00 95.44 99 LEU A C 1
ATOM 766 O O . LEU A 1 99 ? -7.901 -4.604 -8.667 1.00 95.44 99 LEU A O 1
ATOM 770 N N . GLU A 1 100 ? -9.675 -4.654 -10.026 1.00 94.56 100 GLU A N 1
ATOM 771 C CA . GLU A 1 100 ? -9.330 -3.397 -10.693 1.00 94.56 100 GLU A CA 1
ATOM 772 C C . GLU A 1 100 ? -9.749 -2.193 -9.851 1.00 94.56 100 GLU A C 1
ATOM 774 O O . GLU A 1 100 ? -10.737 -2.241 -9.115 1.00 94.56 100 GLU A O 1
ATOM 779 N N . LYS A 1 101 ? -9.028 -1.080 -10.021 1.00 91.62 101 LYS A N 1
ATOM 780 C CA . LYS A 1 101 ? -9.303 0.181 -9.315 1.00 91.62 101 LYS A CA 1
ATOM 781 C C . LYS A 1 101 ? -10.729 0.687 -9.563 1.00 91.62 101 LYS A C 1
ATOM 783 O O . LYS A 1 101 ? -11.329 1.278 -8.672 1.00 91.62 101 LYS A O 1
ATOM 788 N N . SER A 1 102 ? -11.283 0.414 -10.748 1.00 94.88 102 SER A N 1
ATOM 789 C CA . SER A 1 102 ? -12.659 0.770 -11.109 1.00 94.88 102 SER A CA 1
ATOM 790 C C . SER A 1 102 ? -13.681 0.179 -10.141 1.00 94.88 102 SER A C 1
ATOM 792 O O . SER A 1 102 ? -14.510 0.921 -9.641 1.00 94.88 102 SER A O 1
ATOM 794 N N . PHE A 1 103 ? -13.561 -1.101 -9.768 1.00 95.94 103 PHE A N 1
ATOM 795 C CA . PHE A 1 103 ? -14.501 -1.735 -8.834 1.00 95.94 103 PHE A CA 1
ATOM 796 C C . PHE A 1 103 ? -14.470 -1.095 -7.441 1.00 95.94 103 PHE A C 1
ATOM 798 O O . PHE A 1 103 ? -15.496 -1.022 -6.769 1.00 95.94 103 PHE A O 1
ATOM 805 N N . ILE A 1 104 ? -13.297 -0.624 -7.006 1.00 94.44 104 ILE A N 1
ATOM 806 C CA . ILE A 1 104 ? -13.140 0.079 -5.727 1.00 94.44 104 ILE A CA 1
ATOM 807 C C . ILE A 1 104 ? -13.845 1.441 -5.792 1.00 94.44 104 ILE A C 1
ATOM 809 O O . ILE A 1 104 ? -14.550 1.808 -4.852 1.00 94.44 104 ILE A O 1
ATOM 813 N N . TYR A 1 105 ? -13.699 2.170 -6.904 1.00 94.69 105 TYR A N 1
ATOM 814 C CA . TYR A 1 105 ? -14.401 3.438 -7.113 1.00 94.69 105 TYR A CA 1
ATOM 815 C C . TYR A 1 105 ? -15.912 3.260 -7.239 1.00 94.69 105 TYR A C 1
ATOM 817 O O . TYR A 1 105 ? -16.644 3.984 -6.571 1.00 94.69 105 TYR A O 1
ATOM 825 N N . ASP A 1 106 ? -16.372 2.274 -8.011 1.00 96.75 106 ASP A N 1
ATOM 826 C CA . ASP A 1 106 ? -17.795 1.974 -8.171 1.00 96.75 106 ASP A CA 1
ATOM 827 C C . ASP A 1 106 ? -18.432 1.678 -6.809 1.00 96.75 106 ASP A C 1
ATOM 829 O O . ASP A 1 106 ? -19.468 2.244 -6.465 1.00 96.75 106 ASP A O 1
ATOM 833 N N . TYR A 1 107 ? -17.772 0.859 -5.981 1.00 96.75 107 TYR A N 1
ATOM 834 C CA . TYR A 1 107 ? -18.213 0.600 -4.612 1.00 96.75 107 TYR A CA 1
ATOM 835 C C . TYR A 1 107 ? -18.287 1.893 -3.787 1.00 96.75 107 TYR A C 1
ATOM 837 O O . TYR A 1 107 ? -19.292 2.157 -3.127 1.00 96.75 107 TYR A O 1
ATOM 845 N N . ALA A 1 108 ? -17.244 2.724 -3.836 1.00 95.88 108 ALA A N 1
ATOM 846 C CA . ALA A 1 108 ? -17.222 3.980 -3.099 1.00 95.88 108 ALA A CA 1
ATOM 847 C C . ALA A 1 108 ? -18.340 4.940 -3.541 1.00 95.88 108 ALA A C 1
ATOM 849 O O . ALA A 1 108 ? -18.945 5.592 -2.695 1.00 95.88 108 ALA A O 1
ATOM 850 N N . HIS A 1 109 ? -18.665 4.996 -4.836 1.00 96.31 109 HIS A N 1
ATOM 851 C CA . HIS A 1 109 ? -19.768 5.806 -5.360 1.00 96.31 109 HIS A CA 1
ATOM 852 C C . HIS A 1 109 ? -2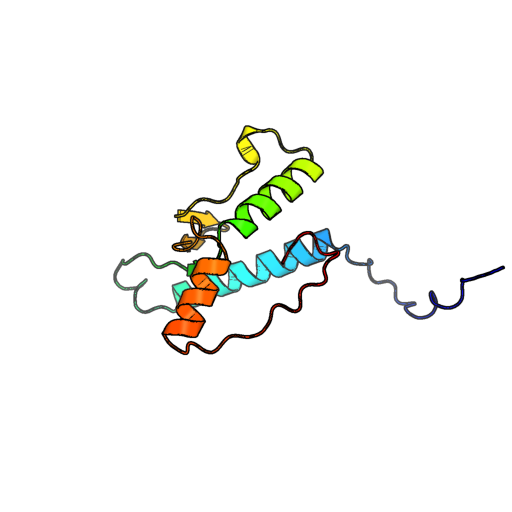1.135 5.266 -4.953 1.00 96.31 109 HIS A C 1
ATOM 854 O O . HIS A 1 109 ? -21.969 6.043 -4.496 1.00 96.31 109 HIS A O 1
ATOM 860 N N . ILE A 1 110 ? -21.353 3.953 -5.076 1.00 98.00 110 ILE A N 1
ATOM 861 C CA . ILE A 1 110 ? -22.630 3.302 -4.745 1.00 98.00 110 ILE A CA 1
ATOM 862 C C . ILE A 1 110 ? -22.977 3.500 -3.267 1.00 98.00 110 ILE A C 1
ATOM 864 O O . ILE A 1 110 ? -24.123 3.798 -2.937 1.00 98.00 110 ILE A O 1
ATOM 868 N N . TYR A 1 111 ? -21.992 3.349 -2.379 1.00 97.75 111 TYR A N 1
ATOM 869 C CA . TYR A 1 111 ? -22.202 3.403 -0.930 1.00 97.75 111 TYR A CA 1
ATOM 870 C C . TYR A 1 111 ? -21.814 4.745 -0.295 1.00 97.75 11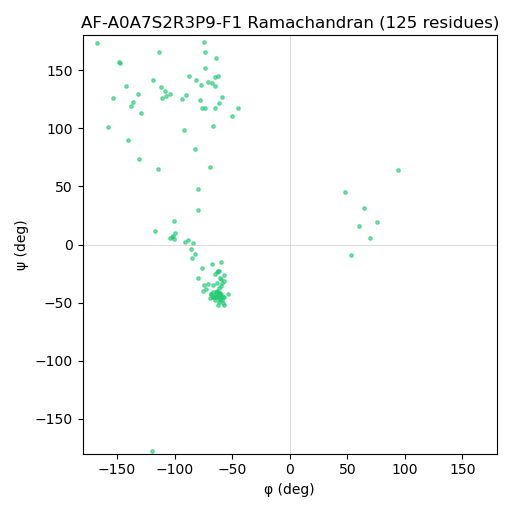1 TYR A C 1
ATOM 872 O O . TYR A 1 111 ? -21.870 4.882 0.925 1.00 97.75 111 TYR A O 1
ATOM 880 N N . GLY A 1 112 ? -21.421 5.740 -1.098 1.00 96.31 112 GLY A N 1
ATOM 881 C CA . GLY A 1 112 ? -21.065 7.076 -0.615 1.00 96.31 112 GLY A CA 1
ATOM 882 C C . GLY A 1 112 ? -19.830 7.114 0.291 1.00 96.31 112 GLY A C 1
ATOM 883 O O . GLY A 1 112 ? -19.764 7.944 1.196 1.00 96.31 112 GLY A O 1
ATOM 884 N N . VAL A 1 113 ? -18.853 6.224 0.080 1.00 96.19 113 VAL A N 1
ATOM 885 C CA . VAL A 1 113 ? -17.597 6.210 0.846 1.00 96.19 113 VAL A CA 1
ATOM 886 C C . VAL A 1 113 ? -16.718 7.379 0.381 1.00 96.19 113 VAL A C 1
ATOM 888 O O . VAL A 1 113 ? -16.317 7.402 -0.784 1.00 96.19 113 VAL A O 1
ATOM 891 N N . PRO A 1 114 ? -16.385 8.355 1.246 1.00 94.69 114 PRO A N 1
ATOM 892 C CA . PRO A 1 114 ? -15.536 9.476 0.859 1.00 94.69 114 PRO A CA 1
ATOM 893 C C . PRO A 1 114 ? -14.085 9.024 0.652 1.00 94.69 114 PRO A C 1
ATOM 895 O O . PRO A 1 114 ? -13.550 8.230 1.426 1.00 94.69 114 PRO A O 1
ATOM 898 N N . TYR A 1 115 ? -13.426 9.562 -0.374 1.00 92.31 115 TYR A N 1
ATOM 899 C CA . TYR A 1 115 ? -12.028 9.267 -0.684 1.00 92.31 115 TYR A CA 1
ATOM 900 C C . TYR A 1 115 ? -11.319 10.484 -1.296 1.00 92.31 115 TYR A C 1
ATOM 902 O O . TYR A 1 115 ? -11.947 11.360 -1.895 1.00 92.31 115 TYR A O 1
ATOM 910 N N . PHE A 1 116 ? -9.992 10.535 -1.166 1.00 90.25 116 PHE A N 1
ATOM 911 C CA . PHE A 1 116 ? -9.171 11.556 -1.819 1.00 90.25 116 PHE A CA 1
ATOM 912 C C . PHE A 1 116 ? -8.900 11.189 -3.279 1.00 90.25 116 PHE A C 1
ATOM 914 O O . PHE A 1 116 ? -8.678 10.023 -3.609 1.00 90.25 116 PHE A O 1
ATOM 921 N N . LYS A 1 117 ? -8.900 12.191 -4.164 1.00 84.69 117 LYS A N 1
ATOM 922 C CA . LYS A 1 117 ? -8.499 11.986 -5.559 1.00 84.69 117 LYS A CA 1
ATOM 923 C C . LYS A 1 117 ? -7.025 11.609 -5.624 1.00 84.69 117 LYS A C 1
ATOM 925 O O . LYS A 1 117 ? -6.215 12.132 -4.864 1.00 84.69 117 LYS A O 1
ATOM 930 N N . ASP A 1 118 ? -6.709 10.731 -6.564 1.00 79.62 118 ASP A N 1
ATOM 931 C CA . ASP A 1 118 ? -5.334 10.371 -6.869 1.00 79.62 118 ASP A CA 1
ATOM 932 C C . ASP A 1 118 ? -4.602 11.595 -7.433 1.00 79.62 118 ASP A C 1
ATOM 934 O O . ASP A 1 118 ? -5.009 12.157 -8.453 1.00 79.62 118 ASP A O 1
ATOM 938 N N . THR A 1 119 ? -3.571 12.049 -6.725 1.00 78.31 119 THR A N 1
ATOM 939 C CA . THR A 1 119 ? -2.719 13.175 -7.127 1.00 78.31 119 THR A CA 1
ATOM 940 C C . THR A 1 119 ? -1.392 12.708 -7.717 1.00 78.31 119 THR A C 1
ATOM 942 O O . THR A 1 119 ? -0.527 13.542 -8.000 1.00 78.31 119 THR A O 1
ATOM 945 N N . THR A 1 120 ? -1.224 11.398 -7.928 1.00 75.88 120 THR A N 1
ATOM 946 C CA . THR A 1 120 ? -0.026 10.826 -8.539 1.00 75.88 120 THR A CA 1
ATOM 947 C C . THR A 1 120 ? 0.139 11.378 -9.958 1.00 75.88 120 THR A C 1
ATOM 949 O O . THR A 1 120 ? -0.761 11.230 -10.791 1.00 75.88 120 THR A O 1
ATOM 952 N N . PRO A 1 121 ? 1.269 12.035 -10.275 1.00 72.19 121 PRO A N 1
ATOM 953 C CA . PRO A 1 121 ? 1.506 12.560 -11.613 1.00 72.19 121 PRO A CA 1
ATOM 954 C C . PRO A 1 121 ? 1.546 11.442 -12.659 1.00 72.19 121 PRO A C 1
ATOM 956 O O . PRO A 1 121 ? 2.104 10.380 -12.404 1.00 72.19 121 PRO A O 1
ATOM 959 N N . GLN A 1 122 ? 1.059 11.712 -13.874 1.00 66.88 122 GLN A N 1
ATOM 960 C CA . GLN A 1 122 ? 1.027 10.735 -14.979 1.00 66.88 122 GLN A CA 1
ATOM 961 C C . GLN A 1 122 ? 2.392 10.141 -15.357 1.00 66.88 122 GLN A C 1
ATOM 963 O O . GLN A 1 122 ? 2.451 9.045 -15.903 1.00 66.88 122 GLN A O 1
ATOM 968 N N . TRP A 1 123 ? 3.486 10.859 -15.096 1.00 68.75 123 TRP A N 1
ATOM 969 C CA . TRP A 1 123 ? 4.846 10.380 -15.354 1.00 68.75 123 TRP A CA 1
ATOM 970 C C . TRP A 1 123 ? 5.391 9.478 -14.236 1.00 68.75 123 TRP A C 1
ATOM 972 O O . TRP A 1 123 ? 6.473 8.911 -14.388 1.00 68.75 123 TRP A O 1
ATOM 982 N N . SER A 1 124 ? 4.685 9.350 -13.107 1.00 69.56 124 SER A N 1
ATOM 983 C CA . SER A 1 124 ? 5.084 8.444 -12.035 1.00 69.56 124 SER A CA 1
ATOM 984 C C . SER A 1 124 ? 4.709 7.016 -12.409 1.00 69.56 124 SER A C 1
ATOM 986 O O . SER A 1 124 ? 3.553 6.704 -12.669 1.00 69.56 124 SER A O 1
ATOM 988 N N . THR A 1 125 ? 5.699 6.130 -12.401 1.00 57.78 125 THR A N 1
ATOM 989 C CA . THR A 1 125 ? 5.515 4.685 -12.603 1.00 57.78 125 THR A CA 1
ATOM 990 C C . THR A 1 125 ? 5.126 3.947 -11.320 1.00 57.78 125 THR A C 1
ATOM 992 O O . THR A 1 125 ? 5.005 2.723 -11.338 1.00 57.78 125 THR A O 1
ATOM 995 N N . ARG A 1 126 ? 4.982 4.684 -10.210 1.00 56.56 126 ARG A N 1
ATOM 996 C CA . ARG A 1 126 ? 4.546 4.198 -8.899 1.00 56.56 126 ARG A CA 1
ATOM 997 C C . ARG A 1 126 ? 3.568 5.205 -8.285 1.00 56.56 126 ARG A C 1
ATOM 999 O O . ARG A 1 126 ? 3.961 6.366 -8.104 1.00 56.56 126 ARG A O 1
ATOM 1006 N N . GLY A 1 127 ? 2.338 4.768 -8.022 1.00 52.00 127 GLY A N 1
ATOM 1007 C CA . GLY A 1 127 ? 1.291 5.501 -7.293 1.00 52.00 127 GLY A CA 1
ATOM 1008 C C . GLY A 1 127 ? 1.041 4.950 -5.899 1.00 52.00 127 GLY A C 1
ATOM 1009 O O . GLY A 1 127 ? 1.483 3.815 -5.620 1.00 52.00 127 GLY A O 1
#